Protein AF-E2A7J2-F1 (afdb_monomer_lite)

pLDDT: mean 89.1, std 7.91, range [55.47, 95.25]

Secondary structure (DSSP, 8-state):
---HHHHHHHHHHHHHHH---HHHHHHHHHHHHHHHHHHHH-TTS-HHHHHHHHHHHHHHHHHT-

Sequence (65 aa):
GINPLDAACPEHDIAYARSNDLDQRHIADRILAPRARECITARDSTLGERAAATNVWAAMKAKTK

Foldseek 3Di:
DPQLLVVLVVVLVVQVVVDPDLVSNLVSLVVNLVSLVCLLPDPPHDPVSNVVSVVSNVVSVVSND

Structure (mmCIF, N/CA/C/O backbone):
data_AF-E2A7J2-F1
#
_entry.id   AF-E2A7J2-F1
#
loop_
_atom_site.group_PDB
_atom_site.id
_atom_site.type_symbol
_atom_site.label_atom_id
_atom_site.label_alt_id
_atom_site.label_comp_id
_atom_site.label_asym_id
_atom_site.label_entity_id
_atom_site.label_seq_id
_atom_site.pdbx_PDB_ins_code
_atom_site.Cartn_x
_atom_site.Cartn_y
_atom_site.Cartn_z
_atom_site.occupancy
_atom_site.B_iso_or_equiv
_atom_site.auth_seq_id
_atom_site.auth_comp_id
_atom_site.auth_asym_id
_atom_site.auth_atom_id
_atom_site.pdbx_PDB_model_num
ATOM 1 N N . GLY A 1 1 ? -15.336 -4.641 5.215 1.00 55.47 1 GLY A N 1
ATOM 2 C CA . GLY A 1 1 ? -15.929 -4.495 3.866 1.00 55.47 1 GLY A CA 1
ATOM 3 C C . GLY A 1 1 ? -14.84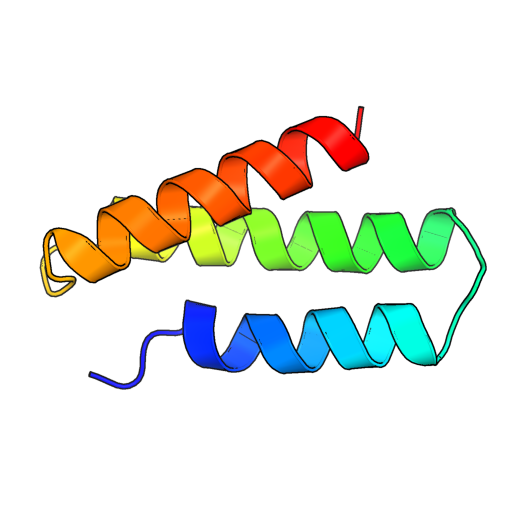6 -4.789 2.855 1.00 55.47 1 GLY A C 1
ATOM 4 O O . GLY A 1 1 ? -13.707 -4.910 3.274 1.00 55.47 1 GLY A O 1
ATOM 5 N N . ILE A 1 2 ? -15.151 -4.937 1.565 1.00 59.56 2 ILE A N 1
ATOM 6 C CA . ILE A 1 2 ? -14.072 -5.027 0.567 1.00 59.56 2 ILE A CA 1
ATOM 7 C C . ILE A 1 2 ? -13.390 -3.657 0.536 1.00 59.56 2 ILE A C 1
ATOM 9 O O . ILE A 1 2 ? -13.955 -2.690 0.030 1.00 59.56 2 ILE A O 1
ATOM 13 N N . ASN A 1 3 ? -12.227 -3.564 1.175 1.00 74.38 3 ASN A N 1
ATOM 14 C CA . ASN A 1 3 ? -11.460 -2.337 1.275 1.00 74.38 3 ASN A CA 1
ATOM 15 C C . ASN A 1 3 ? -10.722 -2.125 -0.058 1.00 74.38 3 ASN A C 1
ATOM 17 O O . ASN A 1 3 ? -10.041 -3.044 -0.511 1.00 74.38 3 ASN A O 1
ATOM 21 N N . PRO A 1 4 ? -10.803 -0.948 -0.703 1.00 78.38 4 PRO A N 1
ATOM 22 C CA . PRO A 1 4 ? -10.044 -0.670 -1.926 1.00 78.38 4 PRO A CA 1
ATOM 23 C C . PRO A 1 4 ? -8.531 -0.886 -1.765 1.00 78.38 4 PRO A C 1
ATOM 25 O O . PRO A 1 4 ? -7.848 -1.182 -2.744 1.00 78.38 4 PRO A O 1
ATOM 28 N N . LEU A 1 5 ? -8.003 -0.792 -0.540 1.00 88.38 5 LEU A N 1
ATOM 29 C CA . LEU A 1 5 ? -6.615 -1.142 -0.246 1.00 88.38 5 LEU A CA 1
ATOM 30 C C . LEU A 1 5 ? -6.323 -2.645 -0.404 1.00 88.38 5 LEU A C 1
ATOM 32 O O . LEU A 1 5 ? -5.258 -2.995 -0.906 1.00 88.38 5 LEU A O 1
ATOM 36 N N . ASP A 1 6 ? -7.260 -3.525 -0.035 1.00 87.88 6 ASP A N 1
ATOM 37 C CA . ASP A 1 6 ? -7.077 -4.980 -0.150 1.00 87.88 6 ASP A CA 1
ATOM 38 C C . ASP A 1 6 ? -6.977 -5.426 -1.609 1.00 87.88 6 ASP A C 1
ATOM 40 O O . ASP A 1 6 ? -6.247 -6.364 -1.912 1.00 87.88 6 ASP A O 1
ATOM 44 N N . ALA A 1 7 ? -7.675 -4.746 -2.525 1.00 87.69 7 ALA A N 1
ATOM 45 C CA . ALA A 1 7 ? -7.562 -5.004 -3.960 1.00 87.69 7 ALA A CA 1
ATOM 46 C C . ALA A 1 7 ? -6.268 -4.422 -4.559 1.00 87.69 7 ALA A C 1
ATOM 48 O O . ALA A 1 7 ? -5.675 -5.018 -5.456 1.00 87.69 7 ALA A O 1
ATOM 49 N N . ALA A 1 8 ? -5.801 -3.285 -4.038 1.00 90.25 8 ALA A N 1
ATOM 50 C CA . ALA A 1 8 ? -4.615 -2.603 -4.549 1.00 90.25 8 ALA A CA 1
ATOM 51 C C . ALA A 1 8 ? -3.291 -3.284 -4.143 1.00 90.25 8 ALA A C 1
ATOM 53 O O . ALA A 1 8 ? -2.309 -3.184 -4.879 1.00 90.25 8 ALA A O 1
ATOM 54 N N . CYS A 1 9 ? -3.241 -3.982 -3.001 1.00 91.50 9 CYS A N 1
ATOM 55 C CA . CYS A 1 9 ? -2.037 -4.701 -2.559 1.00 91.50 9 CYS A CA 1
ATOM 56 C C . CYS A 1 9 ? -1.607 -5.817 -3.542 1.00 91.50 9 CYS A C 1
ATOM 58 O O . CYS A 1 9 ? -0.461 -5.790 -3.986 1.00 91.50 9 CYS A O 1
ATOM 60 N N . PRO A 1 10 ? -2.487 -6.743 -3.975 1.00 93.69 10 PRO A N 1
ATOM 61 C CA . PRO A 1 10 ? -2.140 -7.741 -4.987 1.00 93.69 10 PRO A CA 1
ATOM 62 C C . PRO A 1 10 ? -1.715 -7.137 -6.330 1.00 93.69 10 PRO A C 1
ATOM 64 O O . PRO A 1 10 ? -0.797 -7.646 -6.968 1.00 93.69 10 PRO A O 1
ATOM 67 N N . GLU A 1 11 ? -2.359 -6.053 -6.776 1.00 91.50 11 GLU A N 1
ATOM 68 C CA . GLU A 1 11 ? -1.976 -5.360 -8.016 1.00 91.50 11 GLU A CA 1
ATOM 69 C C . GLU A 1 11 ? -0.553 -4.792 -7.929 1.00 91.50 11 GLU A C 1
ATOM 71 O O . GLU A 1 11 ? 0.227 -4.917 -8.878 1.00 91.50 11 GLU A O 1
ATOM 76 N N . HIS A 1 12 ? -0.201 -4.218 -6.775 1.00 93.69 12 HIS A N 1
ATOM 77 C CA . HIS A 1 12 ? 1.146 -3.730 -6.486 1.00 93.69 12 HIS A CA 1
ATOM 78 C C . HIS A 1 12 ? 2.176 -4.862 -6.499 1.00 93.69 12 HIS A C 1
ATOM 80 O O . HIS A 1 12 ? 3.176 -4.755 -7.212 1.00 93.69 12 HIS A O 1
ATOM 86 N N . ASP A 1 13 ? 1.897 -5.967 -5.804 1.00 93.50 13 ASP A N 1
ATOM 87 C CA . ASP A 1 13 ? 2.784 -7.133 -5.757 1.00 93.50 13 ASP A CA 1
ATOM 88 C C . ASP A 1 13 ? 3.011 -7.727 -7.157 1.00 93.50 13 ASP A C 1
ATOM 90 O O . ASP A 1 13 ? 4.141 -8.052 -7.530 1.00 93.50 13 ASP A O 1
ATOM 94 N N . ILE A 1 14 ? 1.958 -7.809 -7.980 1.00 94.38 14 ILE A N 1
ATOM 95 C CA . ILE A 1 14 ? 2.056 -8.270 -9.372 1.00 94.38 14 ILE A CA 1
ATOM 96 C C . ILE A 1 14 ? 2.934 -7.327 -10.201 1.00 94.38 14 ILE A C 1
ATOM 98 O O . ILE A 1 14 ? 3.782 -7.801 -10.961 1.00 94.38 14 ILE A O 1
ATOM 102 N N . ALA A 1 15 ? 2.754 -6.009 -10.083 1.00 92.06 15 ALA A N 1
ATOM 103 C CA . ALA A 1 15 ? 3.583 -5.038 -10.796 1.00 92.06 15 ALA A CA 1
ATOM 104 C C . ALA A 1 15 ? 5.062 -5.157 -10.389 1.00 92.06 15 ALA A C 1
ATOM 106 O O . ALA A 1 15 ? 5.946 -5.162 -11.249 1.00 92.06 15 ALA A O 1
ATOM 107 N N . TYR A 1 16 ? 5.324 -5.351 -9.095 1.00 91.50 16 TYR A N 1
ATOM 108 C CA . TYR A 1 16 ? 6.664 -5.572 -8.553 1.00 91.50 16 TYR A CA 1
ATOM 109 C C . TYR A 1 16 ? 7.309 -6.878 -9.031 1.00 91.50 16 TYR A C 1
ATOM 111 O O . TYR A 1 16 ? 8.517 -6.910 -9.280 1.00 91.50 16 TYR A O 1
ATOM 119 N N . ALA A 1 17 ? 6.516 -7.943 -9.170 1.00 93.62 17 ALA A N 1
ATOM 120 C CA . ALA A 1 17 ? 6.973 -9.236 -9.667 1.00 93.62 17 ALA A CA 1
ATOM 121 C C . ALA A 1 17 ? 7.235 -9.226 -11.182 1.00 93.62 17 ALA A C 1
ATOM 123 O O . ALA A 1 17 ? 8.127 -9.924 -11.660 1.00 93.62 17 ALA A O 1
ATOM 124 N N . ARG A 1 18 ? 6.465 -8.442 -11.948 1.00 92.94 18 ARG A N 1
ATOM 125 C CA . ARG A 1 18 ? 6.572 -8.366 -13.414 1.00 92.94 18 ARG A CA 1
ATOM 126 C C . ARG A 1 18 ? 7.698 -7.466 -13.908 1.00 92.94 18 ARG A C 1
ATOM 128 O O . ARG A 1 18 ? 8.173 -7.680 -15.020 1.00 92.94 18 ARG A O 1
ATOM 135 N N . SER A 1 19 ? 8.104 -6.463 -13.132 1.00 88.25 19 SER A N 1
ATOM 136 C CA . SER A 1 19 ? 9.138 -5.516 -13.547 1.00 88.25 19 SER A CA 1
ATOM 137 C C .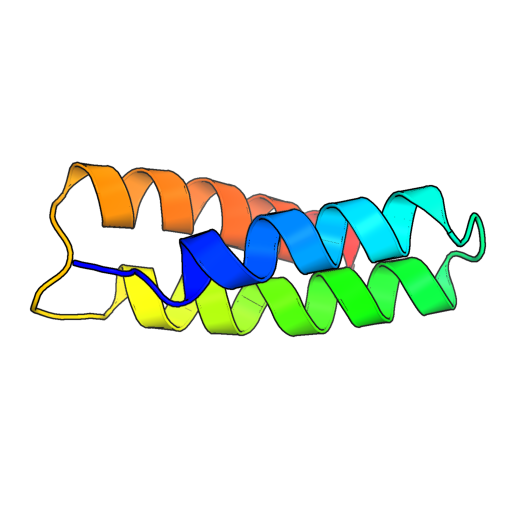 SER A 1 19 ? 10.169 -5.275 -12.450 1.00 88.25 19 SER A C 1
ATOM 139 O O . SER A 1 19 ? 9.848 -5.058 -11.278 1.00 88.25 19 SER A O 1
ATOM 141 N N . ASN A 1 20 ? 11.436 -5.281 -12.862 1.00 87.44 20 ASN A N 1
ATOM 142 C CA . ASN A 1 20 ? 12.550 -4.834 -12.035 1.00 87.44 20 ASN A CA 1
ATOM 143 C C . ASN A 1 20 ? 12.954 -3.380 -12.340 1.00 87.44 20 ASN A C 1
ATOM 145 O O . ASN A 1 20 ? 13.878 -2.867 -11.710 1.00 87.44 20 ASN A O 1
ATOM 149 N N . ASP A 1 21 ? 12.255 -2.722 -13.271 1.00 91.62 21 ASP A N 1
ATOM 150 C CA . ASP A 1 21 ? 12.453 -1.320 -13.613 1.00 91.62 21 ASP A CA 1
ATOM 151 C C . ASP A 1 21 ? 11.950 -0.428 -12.483 1.00 91.62 21 ASP A C 1
ATOM 153 O O . ASP A 1 21 ? 10.815 -0.543 -12.005 1.00 91.62 21 ASP A O 1
ATOM 157 N N . LEU A 1 22 ? 12.811 0.495 -12.064 1.00 87.75 22 LEU A N 1
ATOM 158 C CA . LEU A 1 22 ? 12.525 1.386 -10.948 1.00 87.75 22 LEU A CA 1
ATOM 159 C C . LEU A 1 22 ? 11.333 2.304 -11.253 1.00 87.75 22 LEU A C 1
ATOM 161 O O . LEU A 1 22 ? 10.472 2.491 -10.398 1.00 87.75 22 LEU A O 1
ATOM 165 N N . ASP A 1 23 ? 11.227 2.807 -12.484 1.00 89.44 23 ASP A N 1
ATOM 166 C CA . ASP A 1 23 ? 10.111 3.652 -12.916 1.00 89.44 23 ASP A CA 1
ATOM 167 C C . ASP A 1 23 ? 8.759 2.930 -12.849 1.00 89.44 23 ASP A C 1
ATOM 169 O O . ASP A 1 23 ? 7.775 3.502 -12.383 1.00 89.44 23 ASP A O 1
ATOM 173 N N . GLN A 1 24 ? 8.705 1.653 -13.243 1.00 88.88 24 GLN A N 1
ATOM 174 C CA . GLN A 1 24 ? 7.477 0.851 -13.17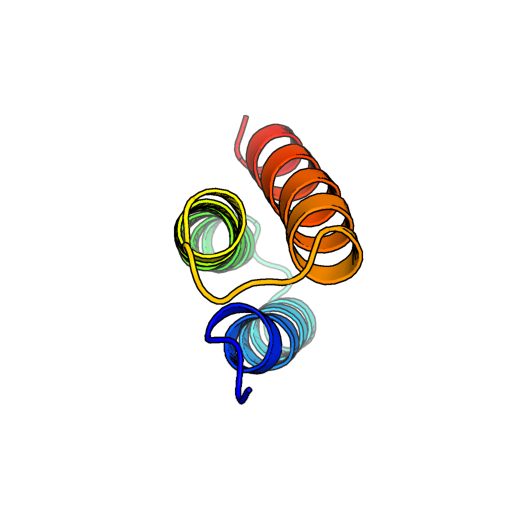1 1.00 88.88 24 GLN A CA 1
ATOM 175 C C . GLN A 1 24 ? 7.070 0.571 -11.719 1.00 88.88 24 GLN A C 1
ATOM 177 O O . GLN A 1 24 ? 5.890 0.651 -11.374 1.00 88.88 24 GLN A O 1
ATOM 182 N N . ARG A 1 25 ? 8.047 0.326 -10.839 1.00 91.12 25 ARG A N 1
ATOM 183 C CA . ARG A 1 25 ? 7.808 0.160 -9.396 1.00 91.12 25 ARG A CA 1
ATOM 184 C C . ARG A 1 25 ? 7.330 1.450 -8.738 1.00 91.12 25 ARG A C 1
ATOM 186 O O . ARG A 1 25 ? 6.372 1.416 -7.972 1.00 91.12 25 ARG A O 1
ATOM 193 N N . HIS A 1 26 ? 7.899 2.595 -9.109 1.00 91.69 26 HIS A N 1
ATOM 194 C CA . HIS A 1 26 ? 7.422 3.895 -8.639 1.00 91.69 26 HIS A CA 1
ATOM 195 C C . HIS A 1 26 ? 5.998 4.206 -9.101 1.00 91.69 26 HIS A C 1
ATOM 197 O O . HIS A 1 26 ? 5.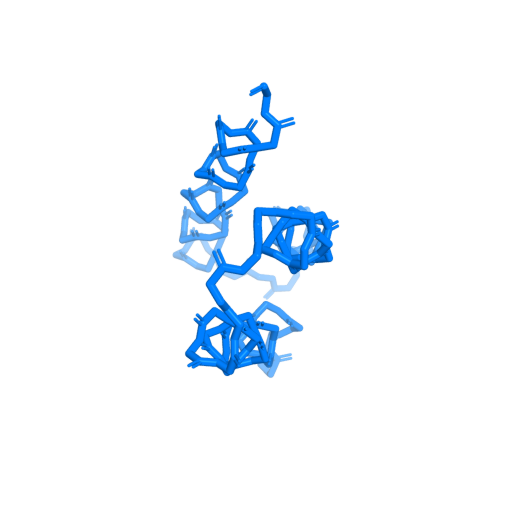246 4.839 -8.361 1.00 91.69 26 HIS A O 1
ATOM 203 N N . ILE A 1 27 ? 5.595 3.773 -10.300 1.00 91.31 27 ILE A N 1
ATOM 204 C CA . ILE A 1 27 ? 4.202 3.897 -10.748 1.00 91.31 27 ILE A CA 1
ATOM 205 C C . ILE A 1 27 ? 3.285 3.074 -9.835 1.00 91.31 27 ILE A C 1
ATOM 207 O O . ILE A 1 27 ? 2.286 3.606 -9.350 1.00 91.31 27 ILE A O 1
ATOM 211 N N . ALA A 1 28 ? 3.650 1.825 -9.532 1.00 92.81 28 ALA A N 1
ATOM 212 C CA . ALA A 1 28 ? 2.890 0.982 -8.610 1.00 92.81 28 ALA A CA 1
ATOM 213 C C . ALA A 1 28 ? 2.801 1.595 -7.198 1.00 92.81 28 ALA A C 1
ATOM 215 O O . ALA A 1 28 ? 1.709 1.689 -6.635 1.00 92.81 28 ALA A O 1
ATOM 216 N N . ASP A 1 29 ? 3.914 2.093 -6.649 1.00 92.25 29 ASP A N 1
ATOM 217 C CA . ASP A 1 29 ? 3.944 2.755 -5.337 1.00 92.25 29 ASP A CA 1
ATOM 218 C C . ASP A 1 29 ? 3.055 4.017 -5.310 1.00 92.25 29 ASP A C 1
ATOM 220 O O . ASP A 1 29 ? 2.316 4.259 -4.346 1.00 92.25 29 ASP A O 1
ATOM 224 N N . ARG A 1 30 ? 3.071 4.814 -6.391 1.00 91.69 30 ARG A N 1
ATOM 225 C CA . ARG A 1 30 ? 2.237 6.021 -6.552 1.00 91.69 30 ARG A CA 1
ATOM 226 C C . ARG A 1 30 ? 0.749 5.717 -6.677 1.00 91.69 30 ARG A C 1
ATOM 228 O O . ARG A 1 30 ? -0.050 6.590 -6.347 1.00 91.69 30 ARG A O 1
ATOM 235 N N . ILE A 1 31 ? 0.379 4.521 -7.131 1.00 91.25 31 ILE A N 1
ATOM 236 C CA . ILE A 1 31 ? -1.015 4.065 -7.193 1.00 91.25 31 ILE A CA 1
ATOM 237 C C . ILE A 1 31 ? -1.459 3.514 -5.834 1.00 91.25 31 ILE A C 1
ATOM 239 O O . ILE A 1 31 ? -2.557 3.834 -5.383 1.00 91.25 31 ILE A O 1
ATOM 243 N N . LEU A 1 32 ? -0.616 2.744 -5.140 1.00 93.69 32 LEU A N 1
ATOM 244 C CA . LEU A 1 32 ? -0.983 2.129 -3.860 1.00 93.69 32 LEU A CA 1
ATOM 245 C C . LEU A 1 32 ? -1.091 3.155 -2.717 1.00 93.69 32 LEU A C 1
ATOM 247 O O . LEU A 1 32 ? -1.981 3.058 -1.870 1.00 93.69 32 LEU A O 1
ATOM 251 N N . ALA A 1 33 ? -0.238 4.185 -2.704 1.00 93.56 33 ALA A N 1
ATOM 252 C CA . ALA A 1 33 ? -0.271 5.233 -1.682 1.00 93.56 33 ALA A CA 1
ATOM 253 C C . ALA A 1 33 ? -1.642 5.941 -1.540 1.00 93.56 33 ALA A C 1
ATOM 2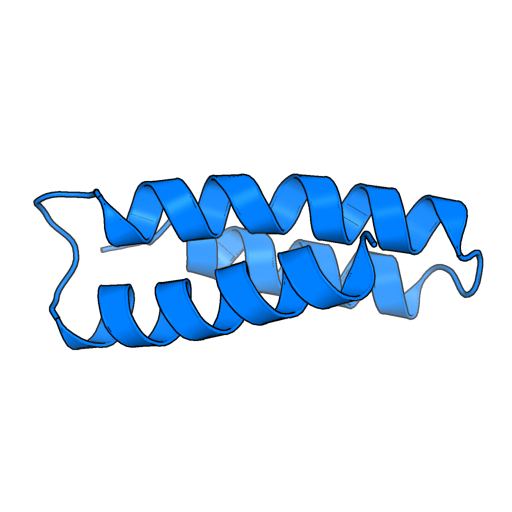55 O O . ALA A 1 33 ? -2.167 5.986 -0.426 1.00 93.56 33 ALA A O 1
ATOM 256 N N . PRO A 1 34 ? -2.268 6.503 -2.592 1.00 93.06 34 PRO A N 1
ATOM 257 C CA . PRO A 1 34 ? -3.568 7.160 -2.457 1.00 93.06 34 PRO A CA 1
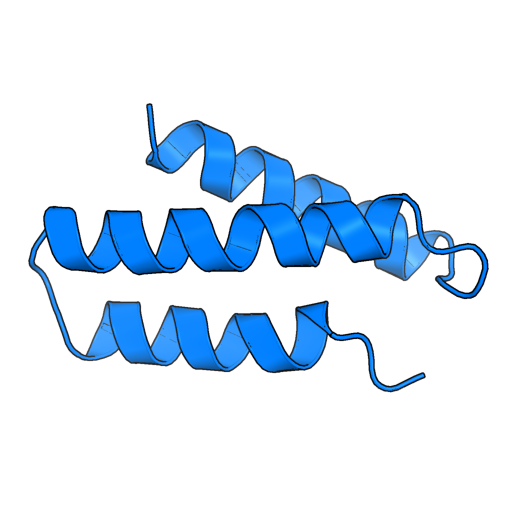ATOM 258 C C . PRO A 1 34 ? -4.673 6.195 -2.009 1.00 93.06 34 PRO A C 1
ATOM 260 O O . PRO A 1 34 ? -5.491 6.589 -1.184 1.00 93.06 34 PRO A O 1
ATOM 263 N N . ARG A 1 35 ? -4.647 4.923 -2.433 1.00 92.19 35 ARG A N 1
ATOM 264 C CA . ARG A 1 35 ? -5.605 3.895 -1.976 1.00 92.19 35 ARG A CA 1
ATOM 265 C C . ARG A 1 35 ? -5.486 3.616 -0.483 1.00 92.19 35 ARG A C 1
ATOM 267 O O . ARG A 1 35 ? -6.483 3.568 0.233 1.00 92.19 35 ARG A O 1
ATOM 274 N N . ALA A 1 36 ? -4.253 3.521 0.011 1.00 93.06 36 ALA A N 1
ATOM 275 C CA . ALA A 1 36 ? -4.001 3.422 1.441 1.00 93.06 36 ALA A CA 1
ATOM 276 C C . ALA A 1 36 ? -4.500 4.675 2.177 1.00 93.06 36 ALA A C 1
ATOM 278 O O . ALA A 1 36 ? -5.131 4.575 3.226 1.00 93.06 36 ALA A O 1
ATOM 279 N N . ARG A 1 37 ? -4.300 5.868 1.603 1.00 93.62 37 ARG A N 1
ATOM 280 C CA . ARG A 1 37 ? -4.772 7.125 2.198 1.00 93.62 37 ARG A CA 1
ATOM 281 C C . ARG A 1 37 ? -6.297 7.215 2.282 1.00 93.62 37 ARG A C 1
ATOM 283 O O . ARG A 1 37 ? -6.797 7.668 3.309 1.00 93.62 37 ARG A O 1
ATOM 290 N N . GLU A 1 38 ? -7.007 6.770 1.247 1.00 92.69 38 GLU A N 1
ATOM 291 C CA . GLU A 1 38 ? -8.473 6.683 1.221 1.00 92.69 38 GLU A CA 1
ATOM 292 C C . GLU A 1 38 ? -8.974 5.834 2.397 1.00 92.69 38 GLU A C 1
ATOM 294 O O . GLU A 1 38 ? -9.787 6.319 3.187 1.00 92.69 38 GLU A O 1
ATOM 299 N N . CYS A 1 39 ? -8.397 4.641 2.599 1.00 90.75 39 CYS A N 1
ATOM 300 C CA . CYS A 1 39 ? -8.734 3.755 3.719 1.00 90.75 39 CYS A CA 1
ATOM 301 C C . CYS A 1 39 ? -8.460 4.385 5.099 1.00 90.75 39 CYS A C 1
ATOM 303 O O . CYS A 1 39 ? -9.294 4.292 5.998 1.00 90.75 39 CYS A O 1
ATOM 305 N N . ILE A 1 40 ? -7.343 5.103 5.277 1.00 91.94 40 ILE A N 1
ATOM 306 C CA . ILE A 1 40 ? -7.038 5.801 6.545 1.00 91.94 40 ILE A CA 1
ATOM 307 C C . ILE A 1 40 ? -8.152 6.791 6.918 1.00 91.94 40 ILE A C 1
ATOM 309 O O . ILE A 1 40 ? -8.493 6.937 8.093 1.00 91.94 40 ILE A O 1
ATOM 313 N N . THR A 1 41 ? -8.709 7.486 5.925 1.00 91.44 41 THR A N 1
ATOM 314 C CA . THR A 1 41 ? -9.735 8.521 6.127 1.00 91.44 41 THR A CA 1
ATOM 315 C C . THR A 1 41 ? -11.173 8.000 6.054 1.00 91.44 41 THR A C 1
ATOM 317 O O . THR A 1 41 ? -12.098 8.716 6.443 1.00 91.44 41 THR A O 1
ATOM 320 N N . ALA A 1 42 ? -11.374 6.768 5.582 1.00 90.38 42 ALA A N 1
ATOM 321 C CA . ALA A 1 42 ? -12.687 6.172 5.377 1.00 90.38 42 ALA A CA 1
ATOM 322 C C . ALA A 1 42 ? -13.402 5.941 6.713 1.00 90.38 42 ALA A C 1
ATOM 324 O O . ALA A 1 42 ? -12.846 5.361 7.650 1.00 90.38 42 ALA A O 1
ATOM 325 N N . ARG A 1 43 ? -14.647 6.421 6.822 1.00 85.31 43 ARG A N 1
ATOM 326 C CA . ARG A 1 43 ? -15.451 6.373 8.059 1.00 85.31 43 ARG A CA 1
ATOM 327 C C . ARG A 1 43 ? -15.844 4.955 8.466 1.00 85.31 43 ARG A C 1
ATOM 329 O O . ARG A 1 43 ? -15.997 4.699 9.654 1.00 85.31 43 ARG A O 1
ATOM 336 N N . ASP A 1 44 ? -15.990 4.082 7.484 1.00 87.12 44 ASP A N 1
ATOM 337 C CA . ASP A 1 44 ? -16.388 2.682 7.583 1.00 87.12 44 ASP A CA 1
ATOM 338 C C . ASP A 1 44 ? -15.212 1.722 7.822 1.00 87.12 44 ASP A C 1
ATOM 340 O O . ASP A 1 44 ? -15.440 0.560 8.153 1.00 87.12 44 ASP A O 1
ATOM 344 N N . SER A 1 45 ? -13.964 2.194 7.722 1.00 85.81 45 SER A N 1
ATOM 345 C CA . SER A 1 45 ? -12.793 1.397 8.090 1.00 85.81 45 SER A CA 1
ATOM 346 C C . SER A 1 45 ? -12.640 1.281 9.605 1.00 85.81 45 SER A C 1
ATOM 348 O O . SER A 1 45 ? -12.703 2.267 10.349 1.00 85.81 45 SER A O 1
ATOM 350 N N . THR A 1 46 ? -12.367 0.063 10.057 1.00 89.94 46 THR A N 1
ATOM 351 C CA . THR A 1 46 ? -12.008 -0.242 11.440 1.00 89.94 46 THR A CA 1
ATOM 352 C C . THR A 1 46 ? -10.659 0.377 11.813 1.00 89.94 46 THR A C 1
ATOM 354 O O . THR A 1 46 ? -9.837 0.730 10.964 1.00 89.94 46 THR A O 1
ATOM 357 N N . LEU A 1 47 ? -10.389 0.482 13.117 1.00 89.06 47 LEU A N 1
ATOM 358 C CA . LEU A 1 47 ? -9.099 0.973 13.615 1.00 89.06 47 LEU A CA 1
ATOM 359 C C . LEU A 1 47 ? -7.920 0.118 13.120 1.00 89.06 47 LEU A C 1
ATOM 361 O O . LEU A 1 47 ? -6.866 0.666 12.803 1.00 89.06 47 LEU A O 1
ATOM 365 N N . GLY A 1 48 ? -8.113 -1.202 13.015 1.00 89.81 48 GLY A N 1
ATOM 366 C CA . GLY A 1 48 ? -7.104 -2.126 12.495 1.00 89.81 48 GLY A CA 1
ATOM 367 C C . GLY A 1 48 ? -6.805 -1.891 11.015 1.00 89.81 48 GLY A C 1
ATOM 368 O O . GLY A 1 48 ? -5.639 -1.781 10.640 1.00 89.81 48 GLY A O 1
ATOM 369 N N . GLU A 1 49 ? -7.843 -1.719 10.192 1.00 90.38 49 GLU A N 1
ATOM 370 C CA . GLU A 1 49 ? -7.689 -1.399 8.765 1.00 90.38 49 GLU A CA 1
ATOM 371 C C . GLU A 1 49 ? -6.954 -0.068 8.567 1.00 90.38 49 GLU A C 1
ATOM 373 O O . GLU A 1 49 ? -6.003 0.005 7.791 1.00 90.38 49 GLU A O 1
ATOM 378 N N . ARG A 1 50 ? -7.310 0.974 9.331 1.00 92.38 50 ARG A N 1
ATOM 379 C CA . ARG A 1 50 ? -6.622 2.274 9.256 1.00 92.38 50 ARG A CA 1
ATOM 380 C C . ARG A 1 50 ? -5.158 2.194 9.688 1.00 92.38 50 ARG A C 1
ATOM 382 O O . ARG A 1 50 ? -4.312 2.863 9.091 1.00 92.38 50 ARG A O 1
ATOM 389 N N . ALA A 1 51 ? -4.842 1.395 10.708 1.00 93.81 51 ALA A N 1
ATOM 390 C CA . ALA A 1 51 ? -3.466 1.190 11.157 1.00 93.81 51 ALA A CA 1
ATOM 391 C C . ALA A 1 51 ? -2.627 0.481 10.081 1.00 93.81 51 ALA A C 1
ATOM 393 O O . ALA A 1 51 ? -1.548 0.961 9.728 1.00 93.81 51 ALA A O 1
ATOM 394 N N . ALA A 1 52 ? -3.153 -0.599 9.495 1.00 92.19 52 ALA A N 1
ATOM 395 C CA . ALA A 1 52 ? -2.505 -1.296 8.385 1.00 92.19 52 ALA A CA 1
ATOM 396 C C . ALA A 1 52 ? -2.303 -0.367 7.175 1.00 92.19 52 ALA A C 1
ATOM 398 O O . ALA A 1 52 ? -1.196 -0.263 6.644 1.00 92.19 52 ALA A O 1
ATOM 399 N N . ALA A 1 53 ? -3.334 0.394 6.803 1.00 93.06 53 ALA A N 1
ATOM 400 C CA . ALA A 1 53 ? -3.273 1.365 5.717 1.00 93.06 53 ALA A CA 1
ATOM 401 C C . ALA A 1 53 ? -2.245 2.477 5.966 1.00 93.06 53 ALA A C 1
ATOM 403 O O . ALA A 1 53 ? -1.549 2.901 5.045 1.00 93.06 53 ALA A O 1
ATOM 404 N N . THR A 1 54 ? -2.087 2.918 7.215 1.00 94.75 54 THR A N 1
ATOM 405 C CA . THR A 1 54 ? -1.069 3.911 7.588 1.00 94.75 54 THR A CA 1
ATOM 406 C C . THR A 1 54 ? 0.344 3.380 7.362 1.00 94.75 54 THR A C 1
ATOM 408 O O . THR A 1 54 ? 1.172 4.090 6.786 1.00 94.75 54 THR A O 1
ATOM 411 N N . ASN A 1 55 ? 0.606 2.125 7.737 1.00 95.25 55 ASN A N 1
ATOM 412 C CA . ASN A 1 55 ? 1.899 1.484 7.493 1.00 95.25 55 ASN A CA 1
ATOM 413 C C . ASN A 1 55 ? 2.197 1.366 5.991 1.00 95.25 55 ASN A C 1
ATOM 415 O O . ASN A 1 55 ? 3.293 1.726 5.557 1.00 95.25 55 ASN A O 1
ATOM 419 N N . VAL A 1 56 ? 1.215 0.934 5.188 1.00 93.50 56 VAL A N 1
ATOM 420 C CA . VAL A 1 56 ? 1.362 0.842 3.724 1.00 93.50 56 VAL A CA 1
ATOM 421 C C . VAL A 1 56 ? 1.626 2.219 3.116 1.00 93.50 56 VAL A C 1
ATOM 423 O O . VAL A 1 56 ? 2.588 2.389 2.368 1.00 93.50 56 VAL A O 1
ATOM 426 N N . TRP A 1 57 ? 0.830 3.231 3.474 1.00 95.19 57 TRP A N 1
ATOM 427 C CA . TRP A 1 57 ? 0.998 4.597 2.974 1.00 95.19 57 TRP A CA 1
ATOM 428 C C . TRP A 1 57 ? 2.395 5.155 3.271 1.00 95.19 57 TRP A C 1
ATOM 430 O O . TRP A 1 57 ? 3.045 5.706 2.379 1.00 95.19 57 TRP A O 1
ATOM 440 N N . ALA A 1 58 ? 2.878 4.983 4.504 1.00 95.19 58 ALA A N 1
ATOM 441 C CA . ALA A 1 58 ? 4.205 5.433 4.907 1.00 95.19 58 ALA A CA 1
ATOM 442 C C . ALA A 1 58 ? 5.315 4.719 4.118 1.00 95.19 58 ALA A C 1
ATOM 444 O O . ALA A 1 58 ? 6.236 5.375 3.627 1.00 95.19 58 ALA A O 1
ATOM 445 N N . ALA A 1 59 ? 5.197 3.400 3.931 1.00 93.19 59 ALA A N 1
ATOM 446 C CA . ALA A 1 59 ? 6.148 2.620 3.146 1.00 93.19 59 ALA A CA 1
ATOM 447 C C . ALA A 1 59 ? 6.208 3.086 1.681 1.00 93.19 59 ALA A C 1
ATOM 449 O O . ALA A 1 59 ? 7.298 3.311 1.159 1.00 93.19 59 ALA A O 1
ATOM 450 N N . MET A 1 60 ? 5.060 3.301 1.027 1.00 93.25 60 MET A N 1
ATOM 451 C CA . MET A 1 60 ? 5.023 3.778 -0.366 1.00 93.25 60 MET A CA 1
ATOM 452 C C . MET A 1 60 ? 5.637 5.176 -0.507 1.00 93.25 60 MET A C 1
ATOM 454 O O . MET A 1 60 ? 6.409 5.447 -1.430 1.00 93.25 60 MET A O 1
ATOM 458 N N . LYS A 1 61 ? 5.352 6.070 0.449 1.00 90.12 61 LYS A N 1
ATOM 459 C CA . LYS A 1 61 ? 5.930 7.421 0.484 1.00 90.12 61 LYS A CA 1
ATOM 460 C C . LYS A 1 61 ? 7.443 7.419 0.683 1.00 90.12 61 LYS A C 1
ATOM 462 O O . LYS A 1 61 ? 8.094 8.312 0.150 1.00 90.12 61 LYS A O 1
ATOM 467 N N . ALA A 1 62 ? 7.985 6.456 1.426 1.00 90.88 62 ALA A N 1
ATOM 468 C CA . ALA A 1 62 ? 9.425 6.303 1.603 1.00 90.88 62 ALA A CA 1
ATOM 469 C C . ALA A 1 62 ? 10.118 5.797 0.327 1.00 90.88 62 ALA A C 1
ATOM 471 O O . ALA A 1 62 ? 11.214 6.250 0.025 1.00 90.88 62 ALA A O 1
ATOM 472 N N . LYS A 1 63 ? 9.466 4.903 -0.429 1.00 83.44 63 LYS A N 1
ATOM 473 C CA . LYS A 1 63 ? 9.997 4.332 -1.680 1.00 83.44 63 LYS A CA 1
ATOM 474 C C . LYS A 1 63 ? 9.964 5.294 -2.868 1.00 83.44 63 LYS A C 1
ATOM 476 O O . LYS A 1 63 ? 10.823 5.217 -3.727 1.00 83.44 63 LYS A O 1
ATOM 481 N N . THR A 1 64 ? 8.996 6.210 -2.905 1.00 76.88 64 THR A N 1
ATOM 482 C CA . THR A 1 64 ? 8.824 7.175 -4.013 1.00 76.88 64 THR A CA 1
ATOM 483 C C . THR A 1 64 ? 9.692 8.441 -3.853 1.00 76.88 64 THR A C 1
ATOM 485 O O . THR A 1 64 ? 9.460 9.430 -4.551 1.00 76.88 64 THR A O 1
ATOM 488 N N . LYS A 1 65 ? 10.613 8.480 -2.882 1.00 58.97 65 LYS A N 1
ATOM 489 C CA . LYS A 1 65 ? 11.396 9.675 -2.534 1.00 58.97 65 LYS A CA 1
ATOM 490 C C . LYS A 1 65 ? 12.784 9.664 -3.161 1.00 58.97 65 LYS A C 1
ATOM 492 O O . LYS A 1 65 ? 13.379 8.571 -3.231 1.00 58.97 65 LYS A O 1
#

Radius of gyration: 11.77 Å; chains: 1; bounding box: 29×19×27 Å

Organism: Camponotus floridanus (NCBI:txid104421)